Protein AF-A0A4U9WRI9-F1 (afdb_monomer)

Mean predicted aligned error: 8.09 Å

Structure (mmCIF, N/CA/C/O backbone):
data_AF-A0A4U9WRI9-F1
#
_entry.id   AF-A0A4U9WRI9-F1
#
loop_
_atom_site.group_PDB
_atom_site.id
_atom_site.type_symbol
_atom_site.label_atom_id
_atom_site.label_alt_id
_atom_site.label_comp_id
_atom_site.label_asym_id
_atom_site.label_entity_id
_atom_site.label_seq_id
_atom_site.pdbx_PDB_ins_code
_atom_site.Cartn_x
_atom_site.Cartn_y
_atom_site.Cartn_z
_atom_site.occupancy
_atom_site.B_iso_or_equiv
_atom_site.auth_seq_id
_atom_site.auth_comp_id
_atom_site.auth_asym_id
_atom_site.auth_atom_id
_atom_site.pdbx_PDB_model_num
ATOM 1 N N . MET A 1 1 ? -22.916 11.908 19.635 1.00 82.25 1 MET A N 1
ATOM 2 C CA . MET A 1 1 ? -22.691 12.398 21.009 1.00 82.25 1 MET A CA 1
ATOM 3 C C . MET A 1 1 ? -22.611 13.913 21.029 1.00 82.25 1 MET A C 1
ATOM 5 O O . MET A 1 1 ? -23.548 14.507 21.530 1.00 82.25 1 MET A O 1
ATOM 9 N N . ILE A 1 2 ? -21.632 14.529 20.362 1.00 87.06 2 ILE A N 1
ATOM 10 C CA . ILE A 1 2 ? -21.462 15.998 20.275 1.00 87.06 2 ILE A CA 1
ATOM 11 C C . ILE A 1 2 ? -22.762 16.729 19.905 1.00 87.06 2 ILE A C 1
ATOM 13 O O . ILE A 1 2 ? -23.245 17.566 20.652 1.00 87.06 2 ILE A O 1
ATOM 17 N N . LYS A 1 3 ? -23.420 16.328 18.806 1.00 90.38 3 LYS A N 1
ATOM 18 C CA . LYS A 1 3 ? -24.690 16.941 18.367 1.00 90.38 3 LYS A CA 1
ATOM 19 C C . LYS A 1 3 ? -25.820 16.878 19.415 1.00 90.38 3 LYS A C 1
ATOM 21 O O . LYS A 1 3 ? -26.758 17.655 19.326 1.00 90.38 3 LYS A O 1
ATOM 26 N N . ARG A 1 4 ? -25.773 15.933 20.363 1.00 86.81 4 ARG A N 1
ATOM 27 C CA . ARG A 1 4 ? -26.811 15.740 21.395 1.00 86.81 4 ARG A CA 1
ATOM 28 C C . ARG A 1 4 ? -26.418 16.279 22.776 1.00 86.81 4 ARG A C 1
ATOM 30 O O . ARG A 1 4 ? -27.310 16.657 23.516 1.00 86.81 4 ARG A O 1
ATOM 37 N N . TYR A 1 5 ? -25.128 16.295 23.113 1.00 85.94 5 TYR A N 1
ATOM 38 C CA . TYR A 1 5 ? -24.627 16.592 24.464 1.00 85.94 5 TYR A CA 1
ATOM 39 C C . TYR A 1 5 ? -23.580 17.723 24.498 1.00 85.94 5 TYR A C 1
ATOM 41 O O . TYR A 1 5 ? -23.022 18.008 25.551 1.00 85.94 5 TYR A O 1
ATOM 49 N N . GLY A 1 6 ? -23.309 18.372 23.361 1.00 87.94 6 GLY A N 1
ATOM 50 C CA . GLY A 1 6 ? -22.302 19.428 23.246 1.00 87.94 6 GLY A CA 1
ATOM 51 C C . GLY A 1 6 ? -20.869 18.920 23.427 1.00 87.94 6 GLY A C 1
ATOM 52 O O . GLY A 1 6 ? -20.608 17.716 23.374 1.00 87.94 6 GLY A O 1
ATOM 53 N N . GLU A 1 7 ? -19.941 19.852 23.641 1.00 90.06 7 GLU A N 1
ATOM 54 C CA . GLU A 1 7 ? -18.515 19.562 23.875 1.00 90.06 7 GLU A CA 1
ATOM 55 C C . GLU A 1 7 ? -18.281 18.749 25.158 1.00 90.06 7 GLU A C 1
ATOM 57 O O . GLU A 1 7 ? -17.371 17.924 25.219 1.00 90.06 7 GLU A O 1
ATOM 62 N N . ASN A 1 8 ? -19.172 18.883 26.148 1.00 87.38 8 ASN A N 1
ATOM 63 C CA . ASN A 1 8 ? -19.110 18.132 27.407 1.00 87.38 8 ASN A CA 1
ATOM 64 C C . ASN A 1 8 ? -19.192 16.608 27.198 1.00 87.38 8 ASN A C 1
ATOM 66 O O . ASN A 1 8 ? -18.760 15.825 28.043 1.00 87.38 8 ASN A O 1
ATOM 70 N N . ALA A 1 9 ? -19.665 16.159 26.028 1.00 87.25 9 ALA A N 1
ATOM 71 C CA . ALA A 1 9 ? -19.599 14.760 25.618 1.00 87.25 9 ALA A CA 1
ATOM 72 C C . ALA A 1 9 ? -18.185 14.152 25.717 1.00 87.25 9 ALA A C 1
ATOM 74 O O . ALA A 1 9 ? -18.070 12.931 25.836 1.00 87.25 9 ALA A O 1
ATOM 75 N N . TYR A 1 10 ? -17.136 14.976 25.647 1.00 85.44 10 TYR A N 1
ATOM 76 C CA . TYR A 1 10 ? -15.743 14.553 25.775 1.00 85.44 10 TYR A CA 1
ATOM 77 C C . TYR A 1 10 ? -15.225 14.536 27.219 1.00 85.44 10 TYR A C 1
ATOM 79 O O . TYR A 1 10 ? -14.288 13.793 27.505 1.00 85.44 10 TYR A O 1
ATOM 87 N N . THR A 1 11 ? -15.810 15.325 28.124 1.00 91.12 11 THR A N 1
ATOM 88 C CA . THR A 1 11 ? -15.305 15.522 29.496 1.00 91.12 11 THR A CA 1
ATOM 89 C C . THR A 1 11 ? -16.051 14.702 30.538 1.00 91.12 11 THR A C 1
ATOM 91 O O . THR A 1 11 ? -15.470 14.316 31.547 1.00 91.12 11 THR A O 1
ATOM 94 N N . ASP A 1 12 ? -17.316 14.376 30.281 1.00 91.25 12 ASP A N 1
ATOM 95 C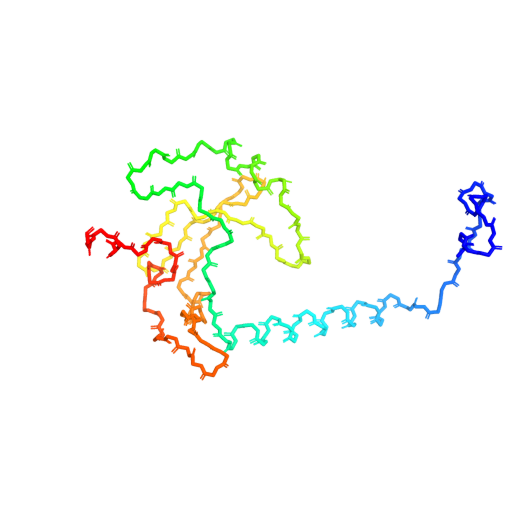 CA . ASP A 1 12 ? -18.216 13.805 31.292 1.00 91.25 12 ASP A CA 1
ATOM 96 C C . ASP A 1 12 ? -18.077 12.276 31.449 1.00 91.25 12 ASP A C 1
ATOM 98 O O . ASP A 1 12 ? -18.814 11.644 32.205 1.00 91.25 12 ASP A O 1
ATOM 102 N N . GLY A 1 13 ? -17.139 11.647 30.731 1.00 89.81 13 GLY A N 1
ATOM 103 C CA . GLY A 1 13 ? -16.799 10.231 30.916 1.00 89.81 13 GLY A CA 1
ATOM 104 C C . GLY A 1 13 ? -17.875 9.235 30.462 1.00 89.81 13 GLY A C 1
ATOM 105 O O . GLY A 1 13 ? -17.912 8.101 30.949 1.00 89.81 13 GLY A O 1
ATOM 106 N N . TYR A 1 14 ? -18.751 9.623 29.529 1.00 90.94 14 TYR A N 1
ATOM 107 C CA . TYR A 1 14 ? -19.786 8.734 28.997 1.00 90.94 14 TYR A CA 1
ATOM 108 C C . TYR A 1 14 ? -19.200 7.446 28.396 1.00 90.94 14 TYR A C 1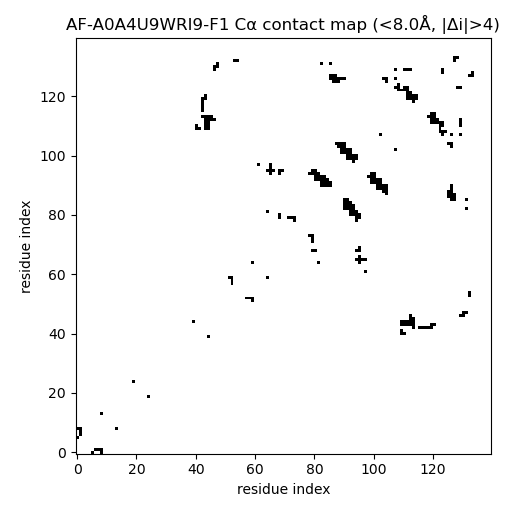
ATOM 110 O O . TYR A 1 14 ? -18.274 7.471 27.585 1.00 90.94 14 TYR A O 1
ATOM 118 N N . LYS A 1 15 ? -19.813 6.301 28.721 1.00 91.94 15 LYS A N 1
ATOM 119 C CA . LYS A 1 15 ? -19.520 5.006 28.090 1.00 91.94 15 LYS A CA 1
ATOM 120 C C . LYS A 1 15 ? -20.543 4.723 26.997 1.00 91.94 15 LYS A C 1
ATOM 122 O O . LYS A 1 15 ? -21.730 4.574 27.276 1.00 91.94 15 LYS A O 1
ATOM 127 N N . VAL A 1 16 ? -20.083 4.635 25.751 1.00 90.94 16 VAL A N 1
ATOM 128 C CA . VAL A 1 16 ? -20.944 4.361 24.593 1.00 90.94 16 VAL A CA 1
ATOM 129 C C . VAL A 1 16 ? -20.816 2.898 24.199 1.00 90.94 16 VAL A C 1
ATOM 131 O O . VAL A 1 16 ? -19.781 2.468 23.696 1.00 90.94 16 VAL A O 1
ATOM 134 N N . TYR A 1 17 ? -21.892 2.143 24.387 1.00 92.81 17 TYR A N 1
ATOM 135 C CA . TYR A 1 17 ? -22.001 0.770 23.909 1.00 92.81 17 TYR A CA 1
ATOM 136 C C . TYR A 1 17 ? -22.760 0.776 22.587 1.00 92.81 17 TYR A C 1
ATOM 138 O O . TYR A 1 17 ? -23.914 1.192 22.520 1.00 92.81 17 TYR A O 1
ATOM 146 N N . THR A 1 18 ? -22.086 0.367 21.516 1.00 94.56 18 THR A N 1
ATOM 147 C CA . THR A 1 18 ? -22.685 0.328 20.178 1.00 94.56 18 THR A CA 1
ATOM 148 C C . THR A 1 18 ? -23.290 -1.042 19.896 1.00 94.56 18 THR A C 1
ATOM 150 O O . THR A 1 18 ? -22.945 -2.033 20.534 1.00 94.56 18 THR A O 1
ATOM 153 N N . THR A 1 19 ? -24.162 -1.114 18.896 1.00 96.50 19 THR A N 1
ATOM 154 C CA . THR A 1 19 ? -24.701 -2.381 18.380 1.00 96.50 19 THR A CA 1
ATOM 155 C C . THR A 1 19 ? -23.719 -3.115 17.457 1.00 96.50 19 THR A C 1
ATOM 157 O O . THR A 1 19 ? -24.001 -4.225 17.008 1.00 96.50 19 THR A O 1
ATOM 160 N N . ILE A 1 20 ? -22.562 -2.513 17.156 1.00 95.44 20 ILE A N 1
ATOM 161 C CA . ILE A 1 20 ? -21.555 -3.080 16.261 1.00 95.44 20 ILE A CA 1
ATOM 162 C C . ILE A 1 20 ? -20.783 -4.170 17.003 1.00 95.44 20 ILE A C 1
ATOM 164 O O . ILE A 1 20 ? -20.154 -3.926 18.032 1.00 95.44 20 ILE A O 1
ATOM 168 N N . THR A 1 21 ? -20.768 -5.376 16.438 1.00 96.62 21 THR A N 1
ATOM 169 C CA . THR A 1 21 ? -19.924 -6.463 16.942 1.00 96.62 21 THR A CA 1
ATOM 170 C C . THR A 1 21 ? -18.577 -6.472 16.227 1.00 96.62 21 THR A C 1
ATOM 172 O O . THR A 1 21 ? -18.497 -6.258 15.015 1.00 96.62 21 THR A O 1
ATOM 175 N N . LYS A 1 22 ? -17.506 -6.788 16.965 1.00 95.62 22 LYS A N 1
ATOM 176 C CA . LYS A 1 22 ? -16.141 -6.883 16.419 1.00 95.62 22 LYS A CA 1
ATOM 177 C C . LYS A 1 22 ? -16.070 -7.802 15.194 1.00 95.62 22 LYS A C 1
ATOM 179 O O . LYS A 1 22 ? -15.506 -7.419 14.175 1.00 95.62 22 LYS A O 1
ATOM 184 N N . ARG A 1 23 ? -16.684 -8.986 15.285 1.00 97.44 23 ARG A N 1
ATOM 185 C CA . ARG A 1 23 ? -16.673 -10.003 14.224 1.00 97.44 23 ARG A CA 1
ATOM 186 C C . ARG A 1 23 ? -17.291 -9.488 12.923 1.00 97.44 23 ARG A C 1
ATOM 188 O O . ARG A 1 23 ? -16.683 -9.632 11.868 1.00 97.44 23 ARG A O 1
ATOM 195 N N . LEU A 1 24 ? -18.481 -8.885 12.994 1.00 97.12 24 LEU A N 1
ATOM 196 C CA . LEU A 1 24 ? -19.153 -8.360 11.801 1.00 97.12 24 LEU A CA 1
ATOM 197 C C . LEU A 1 24 ? -18.401 -7.161 11.220 1.00 97.12 24 LEU A C 1
ATOM 199 O O . LEU A 1 24 ? -18.270 -7.064 10.005 1.00 97.12 24 LEU A O 1
ATOM 203 N N . GLN A 1 25 ? -17.852 -6.294 12.072 1.00 96.50 25 GLN A N 1
ATOM 204 C CA . GLN A 1 25 ? -17.095 -5.131 11.618 1.00 96.50 25 GLN A CA 1
ATOM 205 C C . GLN A 1 25 ? -15.818 -5.521 10.866 1.00 96.50 25 GLN A C 1
ATOM 207 O O . GLN A 1 25 ? -15.524 -4.950 9.820 1.00 96.50 25 GLN A O 1
ATOM 212 N N . GLN A 1 26 ? -15.071 -6.503 11.374 1.00 95.44 26 GLN A N 1
ATOM 213 C CA . GLN A 1 26 ? -13.868 -7.002 10.706 1.00 95.44 26 GLN A CA 1
ATOM 214 C C . GLN A 1 26 ? -14.208 -7.651 9.359 1.00 95.44 26 GLN A C 1
ATOM 216 O O . GLN A 1 26 ? -13.600 -7.296 8.351 1.00 95.44 26 GLN A O 1
ATOM 221 N N . GLY A 1 27 ? -15.232 -8.512 9.319 1.00 96.31 27 GLY A N 1
ATOM 222 C CA . GLY A 1 27 ? -15.678 -9.143 8.073 1.00 96.31 27 GLY A CA 1
ATOM 223 C C . GLY A 1 27 ? -16.172 -8.134 7.031 1.00 96.31 27 GLY A C 1
ATOM 224 O O . GLY A 1 27 ? -15.851 -8.256 5.852 1.00 96.31 27 GLY A O 1
ATOM 225 N N . ALA A 1 28 ? -16.890 -7.089 7.455 1.00 95.75 28 ALA A N 1
ATOM 226 C CA . ALA A 1 28 ? -17.331 -6.023 6.558 1.00 95.75 28 ALA A CA 1
ATOM 227 C C . ALA A 1 28 ? -16.148 -5.234 5.967 1.00 95.75 28 ALA A C 1
ATOM 229 O O . ALA A 1 28 ? -16.123 -4.967 4.765 1.00 95.75 28 ALA A O 1
ATOM 230 N N . GLN A 1 29 ? -15.146 -4.892 6.786 1.00 94.44 29 GLN A N 1
ATOM 231 C CA . GLN A 1 29 ? -13.938 -4.199 6.321 1.00 94.44 29 GLN A CA 1
ATOM 232 C C . GLN A 1 29 ? -13.151 -5.036 5.312 1.00 94.44 29 GLN A C 1
ATOM 234 O O . GLN A 1 29 ? -12.697 -4.507 4.298 1.00 94.44 29 GLN A O 1
ATOM 239 N N . GLU A 1 30 ? -12.996 -6.330 5.579 1.00 94.50 30 GLU A N 1
ATOM 240 C CA . GLU A 1 30 ? -12.307 -7.258 4.688 1.00 94.50 30 GLU A CA 1
ATOM 241 C C . GLU A 1 30 ? -13.044 -7.415 3.353 1.00 94.50 30 GLU A C 1
ATOM 243 O O . GLU A 1 30 ? -12.435 -7.256 2.296 1.00 94.50 30 GLU A O 1
ATOM 248 N N . ALA A 1 31 ? -14.363 -7.630 3.384 1.00 95.88 31 ALA A N 1
ATOM 249 C CA . ALA A 1 31 ? -15.172 -7.798 2.179 1.00 95.88 31 ALA A CA 1
ATOM 250 C C . ALA A 1 31 ? -15.093 -6.577 1.249 1.00 95.88 31 ALA A C 1
ATOM 252 O O . ALA A 1 31 ? -14.872 -6.723 0.046 1.00 95.88 31 ALA A O 1
ATOM 253 N N . VAL A 1 32 ? -15.224 -5.364 1.799 1.00 95.06 32 VAL A N 1
ATOM 254 C CA . VAL A 1 32 ? -15.126 -4.124 1.013 1.00 95.06 32 VAL A CA 1
ATOM 255 C C . VAL A 1 32 ? -13.734 -3.975 0.402 1.00 95.06 32 VAL A C 1
ATOM 257 O O . VAL A 1 32 ? -13.616 -3.726 -0.797 1.00 95.06 32 VAL A O 1
ATOM 260 N N . ARG A 1 33 ? -12.675 -4.168 1.198 1.00 92.38 33 ARG A N 1
ATOM 261 C CA . ARG A 1 33 ? -11.289 -4.038 0.722 1.00 92.38 33 ARG A CA 1
ATOM 262 C C . ARG A 1 33 ? -10.976 -5.038 -0.382 1.00 92.38 33 ARG A C 1
ATOM 264 O O . ARG A 1 33 ? -10.502 -4.631 -1.436 1.00 92.38 33 ARG A O 1
ATOM 271 N N . ASN A 1 34 ? -11.285 -6.313 -0.167 1.00 93.75 34 ASN A N 1
ATOM 272 C CA . ASN A 1 34 ? -11.009 -7.367 -1.139 1.00 93.75 34 ASN A CA 1
ATOM 273 C C . ASN A 1 34 ? -11.747 -7.110 -2.454 1.00 93.75 34 ASN A C 1
ATOM 275 O O . ASN A 1 34 ? -11.162 -7.253 -3.523 1.00 93.75 34 ASN A O 1
ATOM 279 N N . ASN A 1 35 ? -13.004 -6.664 -2.399 1.00 95.19 35 ASN A N 1
ATOM 280 C CA . ASN A 1 35 ? -13.768 -6.357 -3.606 1.00 95.19 35 ASN A CA 1
ATOM 281 C C . ASN A 1 35 ? -13.189 -5.172 -4.387 1.00 95.19 35 ASN A C 1
ATOM 283 O O . ASN A 1 35 ? -13.082 -5.260 -5.610 1.00 95.19 35 ASN A O 1
ATOM 287 N N . ILE A 1 36 ? -12.776 -4.102 -3.699 1.00 93.50 36 ILE A N 1
ATOM 288 C CA . ILE A 1 36 ? -12.148 -2.939 -4.341 1.00 93.50 36 ILE A CA 1
ATOM 289 C C . ILE A 1 36 ? -10.793 -3.321 -4.942 1.00 93.50 36 ILE A C 1
ATOM 291 O O . ILE A 1 36 ? -10.548 -3.015 -6.103 1.00 93.50 36 ILE A O 1
ATOM 295 N N . LEU A 1 37 ? -9.941 -4.038 -4.202 1.00 92.12 37 LEU A N 1
ATOM 296 C CA . LEU A 1 37 ? -8.634 -4.486 -4.698 1.00 92.12 37 LEU A CA 1
ATOM 29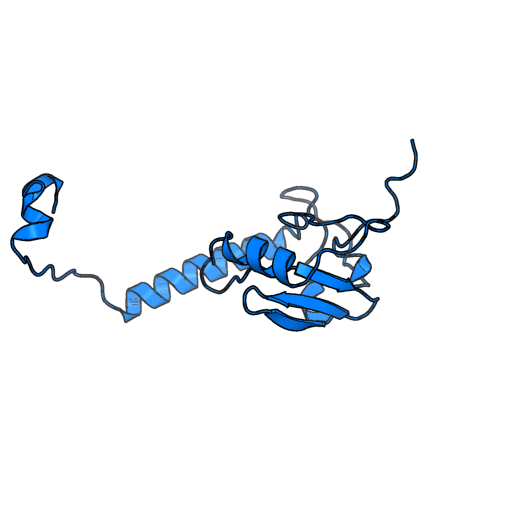7 C C . LEU A 1 37 ? -8.780 -5.407 -5.911 1.00 92.12 37 LEU A C 1
ATOM 299 O O . LEU A 1 37 ? -8.131 -5.200 -6.931 1.00 92.12 37 LEU A O 1
ATOM 303 N N . ASN A 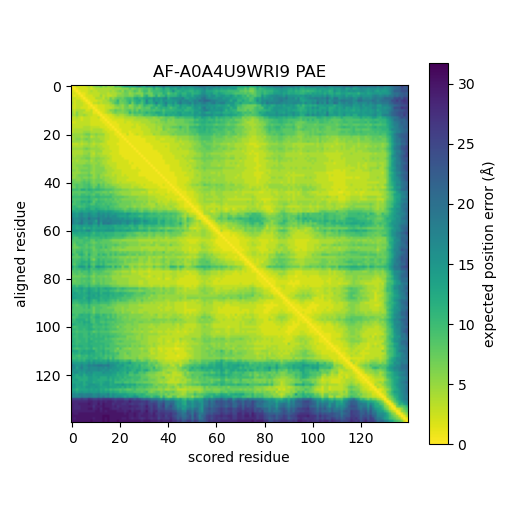1 38 ? -9.688 -6.381 -5.842 1.00 92.12 38 ASN A N 1
ATOM 304 C CA . ASN A 1 38 ? -9.950 -7.287 -6.955 1.00 92.12 38 ASN A CA 1
ATOM 305 C C . ASN A 1 38 ? -10.493 -6.545 -8.178 1.00 92.12 38 ASN A C 1
ATOM 307 O O . ASN A 1 38 ? -10.154 -6.895 -9.307 1.00 92.12 38 ASN A O 1
ATOM 311 N N . TYR A 1 39 ? -11.360 -5.549 -7.974 1.00 92.06 39 TYR A N 1
ATOM 312 C CA . TYR A 1 39 ? -11.821 -4.686 -9.056 1.00 92.06 39 TYR A CA 1
ATOM 313 C C . TYR A 1 39 ? -10.645 -3.931 -9.672 1.00 92.06 39 TYR A C 1
ATOM 315 O O . TYR A 1 39 ? -10.459 -3.994 -10.883 1.00 92.06 39 TYR A O 1
ATOM 323 N N . ASP A 1 40 ? -9.814 -3.297 -8.851 1.00 90.69 40 ASP A N 1
ATOM 324 C CA . ASP A 1 40 ? -8.678 -2.503 -9.305 1.00 90.69 40 ASP A CA 1
ATOM 325 C C . ASP A 1 40 ? -7.677 -3.327 -10.123 1.00 90.69 40 ASP A C 1
ATOM 327 O O . ASP A 1 40 ? -7.331 -2.978 -11.254 1.00 90.69 40 ASP A O 1
ATOM 331 N N . MET A 1 41 ? -7.316 -4.507 -9.616 1.00 89.94 41 MET A N 1
ATOM 332 C CA . MET A 1 41 ? -6.392 -5.422 -10.286 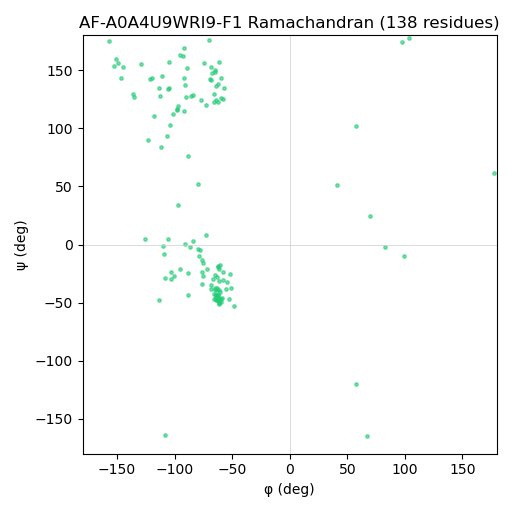1.00 89.94 41 MET A CA 1
ATOM 333 C C . MET A 1 41 ? -6.901 -5.896 -11.654 1.00 89.94 41 MET A C 1
ATOM 335 O O . MET A 1 41 ? -6.103 -6.123 -12.564 1.00 89.94 41 MET A O 1
ATOM 339 N N . ARG A 1 42 ? -8.225 -6.014 -11.839 1.00 89.12 42 ARG A N 1
ATOM 340 C CA . ARG A 1 42 ? -8.838 -6.361 -13.135 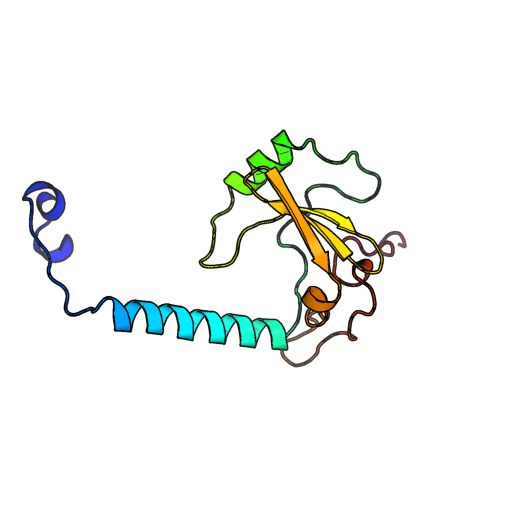1.00 89.12 42 ARG A CA 1
ATOM 341 C C . ARG A 1 42 ? -8.853 -5.217 -14.141 1.00 89.12 42 ARG A C 1
ATOM 343 O O . ARG A 1 42 ? -9.042 -5.489 -15.321 1.00 89.12 42 ARG A O 1
ATOM 350 N N . HIS A 1 43 ? -8.645 -3.979 -13.706 1.00 90.31 43 HIS A N 1
ATOM 351 C CA . HIS A 1 43 ? -8.531 -2.820 -14.596 1.00 90.31 43 HIS A CA 1
ATOM 352 C C . HIS A 1 43 ? -7.067 -2.504 -14.910 1.00 90.31 43 HIS A C 1
ATOM 354 O O . HIS A 1 43 ? -6.755 -2.009 -15.988 1.00 90.31 43 HIS A O 1
ATOM 360 N N . GLY A 1 44 ? -6.146 -2.959 -14.065 1.00 88.75 44 GLY A N 1
ATOM 361 C CA . GLY A 1 44 ? -4.712 -2.894 -14.309 1.00 88.75 44 GLY A CA 1
ATOM 362 C C . GLY A 1 44 ? -4.036 -1.788 -13.508 1.00 88.75 44 GLY A C 1
ATOM 363 O O . GLY A 1 44 ? -4.656 -1.032 -12.767 1.00 88.75 44 GLY A O 1
ATOM 364 N N . TYR A 1 45 ? -2.722 -1.717 -13.650 1.00 90.62 45 TYR A N 1
ATOM 365 C CA . TYR A 1 45 ? -1.848 -0.831 -12.907 1.00 90.62 45 TYR A CA 1
ATOM 366 C C . TYR A 1 45 ? -1.782 0.564 -13.532 1.00 90.62 45 TYR A C 1
ATOM 368 O O . TYR A 1 45 ? -1.505 0.713 -14.725 1.00 90.62 45 TYR A O 1
ATOM 376 N N . ARG A 1 46 ? -1.999 1.591 -12.704 1.00 90.19 46 ARG A N 1
ATOM 377 C CA . ARG A 1 46 ? -2.004 3.008 -13.114 1.00 90.19 46 ARG A CA 1
ATOM 378 C C . ARG A 1 46 ? -0.643 3.698 -13.001 1.00 90.19 46 ARG A C 1
ATOM 380 O O . ARG A 1 46 ? -0.538 4.871 -13.336 1.00 90.19 46 ARG A O 1
ATOM 387 N N . GLY A 1 47 ? 0.391 2.978 -12.574 1.00 88.31 47 GLY A N 1
ATOM 388 C CA . GLY A 1 47 ? 1.713 3.547 -12.323 1.00 88.31 47 GLY A CA 1
ATOM 389 C C . GLY A 1 47 ? 1.956 3.868 -10.844 1.00 88.31 47 GLY A C 1
ATOM 390 O O . GLY A 1 47 ? 1.055 3.703 -10.015 1.00 88.31 47 GLY A O 1
ATOM 391 N N . PRO A 1 48 ? 3.191 4.277 -10.504 1.00 89.88 48 PRO A N 1
ATOM 392 C CA . PRO A 1 48 ? 3.559 4.606 -9.134 1.00 89.88 48 PRO A CA 1
ATOM 393 C C . PRO A 1 48 ? 2.835 5.871 -8.663 1.00 89.88 48 PRO A C 1
ATOM 395 O O . PRO A 1 48 ? 2.595 6.788 -9.446 1.00 89.88 48 PRO A O 1
ATOM 398 N N . SER A 1 49 ? 2.526 5.944 -7.367 1.00 87.25 49 SER A N 1
ATOM 399 C CA . SER A 1 49 ? 1.909 7.132 -6.760 1.00 87.25 49 SER A CA 1
ATOM 400 C C . SER A 1 49 ? 2.838 8.349 -6.755 1.00 87.25 49 SER A C 1
ATOM 402 O O . SER A 1 49 ? 2.362 9.479 -6.808 1.00 87.25 49 SER A O 1
ATOM 404 N N . ASN A 1 50 ? 4.152 8.123 -6.686 1.00 86.62 50 ASN A N 1
ATOM 405 C CA . ASN A 1 50 ? 5.174 9.156 -6.781 1.00 86.62 50 ASN A CA 1
ATOM 406 C C . ASN A 1 50 ? 6.486 8.571 -7.330 1.00 86.62 50 ASN A C 1
ATOM 408 O O . ASN A 1 50 ? 6.771 7.387 -7.139 1.00 86.62 50 ASN A O 1
ATOM 412 N N . VAL A 1 51 ? 7.300 9.409 -7.971 1.00 86.81 51 VAL A N 1
ATOM 413 C CA . VAL A 1 51 ? 8.646 9.067 -8.449 1.00 86.81 51 VAL A CA 1
ATOM 414 C C . VAL A 1 51 ? 9.638 9.964 -7.717 1.00 86.81 51 VAL A C 1
ATOM 416 O O . VAL A 1 51 ? 9.651 11.170 -7.939 1.00 86.81 51 VAL A O 1
ATOM 419 N N . LEU A 1 52 ? 10.439 9.383 -6.820 1.00 85.12 52 LEU A N 1
ATOM 420 C CA . LEU A 1 52 ? 11.361 10.149 -5.970 1.00 85.12 52 LEU A CA 1
ATOM 421 C C . LEU A 1 52 ? 12.620 10.621 -6.716 1.00 85.12 52 LEU A C 1
ATOM 423 O O . LEU A 1 52 ? 13.118 11.707 -6.442 1.00 85.12 52 LEU A O 1
ATOM 427 N N . TRP A 1 53 ? 13.116 9.827 -7.664 1.00 84.94 53 TRP A N 1
ATOM 428 C CA . TRP A 1 53 ? 14.229 10.180 -8.550 1.00 84.94 53 TRP A CA 1
ATOM 429 C C . TRP A 1 53 ? 14.058 9.487 -9.902 1.00 84.94 53 TRP A C 1
ATOM 431 O O . TRP A 1 53 ? 13.380 8.458 -10.009 1.00 84.94 53 TRP A O 1
ATOM 441 N N . LYS A 1 54 ? 14.667 10.049 -10.947 1.00 79.44 54 LYS A N 1
ATOM 442 C CA . LYS A 1 54 ? 14.658 9.466 -12.296 1.00 79.44 54 LYS A CA 1
ATOM 443 C C . LYS A 1 54 ? 15.904 8.625 -12.560 1.00 79.44 54 LYS A C 1
ATOM 445 O O . LYS A 1 54 ? 16.921 8.727 -11.879 1.00 79.44 54 LYS A O 1
ATOM 450 N N . VAL A 1 55 ? 15.835 7.783 -13.591 1.00 72.88 55 VAL A N 1
ATOM 451 C CA . VAL A 1 55 ? 17.004 7.032 -14.070 1.00 72.88 55 VAL A CA 1
ATOM 452 C C . VAL A 1 55 ? 18.060 8.027 -14.555 1.00 72.88 55 VAL A C 1
ATOM 454 O O . VAL A 1 55 ? 17.780 8.837 -15.433 1.00 72.88 55 VAL A O 1
ATOM 457 N N . GLY A 1 56 ? 19.259 7.961 -13.974 1.00 73.94 56 GLY A N 1
ATOM 458 C CA . GLY A 1 56 ? 20.361 8.889 -14.255 1.00 73.94 56 GLY A CA 1
ATOM 459 C C . GLY A 1 56 ? 20.530 10.009 -13.222 1.00 73.94 56 GLY A C 1
ATOM 460 O O . GLY A 1 56 ? 21.556 10.682 -13.238 1.00 73.94 56 GLY A O 1
ATOM 461 N N . GLU A 1 57 ? 19.583 10.178 -12.297 1.00 81.06 57 GLU A N 1
ATOM 462 C CA . GLU A 1 57 ? 19.746 11.043 -11.125 1.00 81.06 57 GLU A CA 1
ATOM 463 C C . GLU A 1 57 ? 20.358 10.253 -9.955 1.00 81.06 57 GLU A C 1
ATOM 465 O O . GLU A 1 57 ? 20.172 9.032 -9.869 1.00 81.06 57 GLU A O 1
ATOM 470 N N . PRO A 1 58 ? 21.089 10.918 -9.040 1.00 81.50 58 PRO A N 1
ATOM 471 C CA . PRO A 1 58 ? 21.555 10.266 -7.826 1.00 81.50 58 PRO A CA 1
ATOM 472 C C . PRO A 1 58 ? 20.355 9.757 -7.020 1.00 81.50 58 PRO A C 1
ATOM 474 O O . P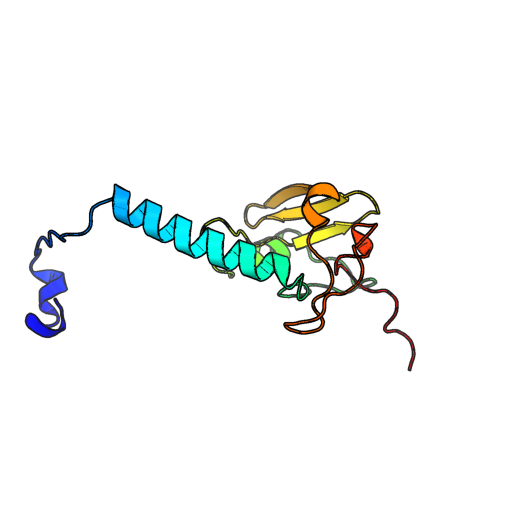RO A 1 58 ? 19.427 10.508 -6.711 1.00 81.50 58 PRO A O 1
ATOM 477 N N . ALA A 1 59 ? 20.380 8.464 -6.693 1.00 82.81 59 ALA A N 1
ATOM 478 C CA . ALA A 1 59 ? 19.367 7.859 -5.843 1.00 82.81 59 ALA A CA 1
ATOM 479 C C . ALA A 1 59 ? 19.358 8.547 -4.474 1.00 82.81 59 ALA A C 1
ATOM 481 O O . ALA A 1 59 ? 20.407 8.922 -3.949 1.00 82.81 59 ALA A O 1
ATOM 482 N N . TRP A 1 60 ? 18.166 8.701 -3.903 1.00 85.06 60 TRP A N 1
ATOM 483 C CA . TRP A 1 60 ? 18.016 9.308 -2.587 1.00 85.06 60 TRP A CA 1
ATOM 484 C C . TRP A 1 60 ? 18.676 8.453 -1.513 1.00 85.06 60 TRP A C 1
ATOM 486 O O . TRP A 1 60 ? 18.656 7.218 -1.569 1.00 85.06 60 TRP A O 1
ATOM 496 N N . ASP A 1 61 ? 19.187 9.119 -0.483 1.00 87.75 61 ASP A N 1
ATOM 497 C CA . ASP A 1 61 ? 19.695 8.423 0.686 1.00 87.75 61 ASP A CA 1
ATOM 498 C C . ASP A 1 61 ? 18.559 7.697 1.407 1.00 87.75 61 ASP A C 1
ATOM 500 O O . ASP A 1 61 ? 17.413 8.156 1.466 1.00 87.75 61 ASP A O 1
ATOM 504 N N . GLN A 1 62 ? 18.896 6.584 2.057 1.00 86.81 62 GLN A N 1
ATOM 505 C CA . GLN A 1 62 ? 17.938 5.783 2.822 1.00 86.81 62 GLN A CA 1
ATOM 506 C C . GLN A 1 62 ? 17.131 6.623 3.824 1.00 86.81 62 GLN A C 1
ATOM 508 O O . GLN A 1 62 ? 15.936 6.393 4.006 1.00 86.81 62 GLN A O 1
ATOM 513 N N . LYS A 1 63 ? 17.765 7.618 4.455 1.00 89.06 63 LYS A N 1
ATOM 514 C CA . LYS A 1 63 ? 17.098 8.522 5.398 1.00 89.06 63 LYS A CA 1
ATOM 515 C C . LYS A 1 63 ? 15.988 9.329 4.716 1.00 89.06 63 LYS A C 1
ATOM 517 O O . LYS A 1 63 ? 14.874 9.365 5.224 1.00 89.06 63 LYS A O 1
ATOM 522 N N . GLN A 1 64 ? 16.269 9.907 3.549 1.00 88.56 64 GLN A N 1
ATOM 523 C CA . GLN A 1 64 ? 15.300 10.704 2.792 1.00 88.56 64 GLN A CA 1
ATOM 524 C C . GLN A 1 64 ? 14.122 9.847 2.310 1.00 88.56 64 GLN A C 1
ATOM 526 O O . GLN A 1 64 ? 12.974 10.284 2.367 1.00 88.56 64 GLN A O 1
ATOM 531 N N . ILE A 1 65 ? 14.396 8.609 1.885 1.00 88.50 65 ILE A N 1
ATOM 532 C CA . ILE A 1 65 ? 13.369 7.640 1.478 1.00 88.50 65 ILE A CA 1
ATOM 533 C C . ILE A 1 65 ? 12.436 7.322 2.649 1.00 88.50 65 ILE A C 1
ATOM 535 O O . ILE A 1 65 ? 11.216 7.418 2.520 1.00 88.50 65 ILE A O 1
ATOM 539 N N . VAL A 1 66 ? 13.002 6.974 3.805 1.00 90.56 66 VAL A N 1
ATOM 540 C CA . VAL A 1 66 ? 12.232 6.640 5.010 1.00 90.56 66 VAL A CA 1
ATOM 541 C C . VAL A 1 66 ? 11.409 7.835 5.491 1.00 90.56 66 VAL A C 1
ATOM 543 O O . VAL A 1 66 ? 10.235 7.669 5.822 1.00 90.56 66 VAL A O 1
ATOM 546 N N . ASP A 1 67 ? 11.986 9.037 5.497 1.00 90.69 67 ASP A N 1
ATOM 547 C CA . ASP A 1 67 ? 11.283 10.255 5.906 1.00 90.69 67 ASP A CA 1
ATOM 548 C C . ASP A 1 67 ? 10.124 10.582 4.946 1.00 90.69 67 ASP A C 1
ATOM 550 O O . ASP A 1 67 ? 9.040 10.959 5.392 1.00 90.69 67 ASP A O 1
ATOM 554 N N . SER A 1 68 ? 10.297 10.349 3.639 1.00 88.69 68 SER A N 1
ATOM 555 C CA . SER A 1 68 ? 9.215 10.469 2.652 1.00 88.69 68 SER A CA 1
ATOM 556 C C . SER A 1 68 ? 8.098 9.449 2.895 1.00 88.69 68 SER A C 1
ATOM 558 O O . SER A 1 68 ? 6.922 9.815 2.914 1.00 88.69 68 SER A O 1
ATOM 560 N N . LEU A 1 69 ? 8.450 8.184 3.148 1.00 88.94 69 LEU A N 1
ATOM 561 C CA . LEU A 1 69 ? 7.476 7.111 3.361 1.00 88.94 69 LEU A CA 1
ATOM 562 C C . LEU A 1 69 ? 6.688 7.262 4.665 1.00 88.94 69 LEU A C 1
ATOM 564 O O . LEU A 1 69 ? 5.503 6.941 4.693 1.00 88.94 69 LEU A O 1
ATOM 568 N N . LYS A 1 70 ? 7.306 7.783 5.729 1.00 89.25 70 LYS A N 1
ATOM 569 C CA . LYS A 1 70 ? 6.638 8.032 7.018 1.00 89.25 70 LYS A CA 1
ATOM 570 C C . LYS A 1 70 ? 5.541 9.089 6.947 1.00 89.25 70 LYS A C 1
ATOM 572 O O . LYS A 1 70 ? 4.618 9.053 7.756 1.00 89.25 70 LYS A O 1
ATOM 577 N N . ASN A 1 71 ? 5.633 10.013 5.992 1.00 88.12 71 ASN A N 1
ATOM 578 C CA . ASN A 1 71 ? 4.608 11.031 5.773 1.00 88.12 71 ASN A CA 1
ATOM 579 C C . ASN A 1 71 ? 3.390 10.492 5.009 1.00 88.12 71 ASN A C 1
ATOM 581 O O . ASN A 1 71 ? 2.378 11.186 4.908 1.00 88.12 71 ASN A O 1
ATOM 585 N N . LEU A 1 72 ? 3.469 9.274 4.461 1.00 88.38 72 LEU A N 1
ATOM 586 C CA . LEU A 1 72 ? 2.367 8.662 3.735 1.00 88.38 72 LEU A CA 1
ATOM 587 C C . LEU A 1 72 ? 1.478 7.838 4.678 1.00 88.38 72 LEU A C 1
ATOM 589 O O . LEU A 1 72 ? 1.979 7.090 5.520 1.00 88.38 72 LEU A O 1
ATOM 593 N N . PRO A 1 73 ? 0.146 7.936 4.540 1.00 86.62 73 PRO A N 1
ATOM 594 C CA . PRO A 1 73 ? -0.770 7.112 5.312 1.00 86.62 73 PRO A CA 1
ATOM 595 C C . PRO A 1 73 ? -0.704 5.642 4.875 1.00 86.62 73 PRO A C 1
ATOM 597 O O . PRO A 1 73 ? -0.650 5.330 3.685 1.00 86.62 73 PRO A O 1
ATOM 600 N N . ASN A 1 74 ? -0.807 4.733 5.846 1.00 86.44 74 ASN A N 1
ATOM 601 C CA . ASN A 1 74 ? -1.010 3.309 5.585 1.00 86.44 74 ASN A CA 1
ATOM 602 C C . ASN A 1 74 ? -2.505 3.018 5.416 1.00 86.44 74 ASN A C 1
ATOM 604 O O . ASN A 1 74 ? -3.314 3.335 6.294 1.00 86.44 74 ASN A O 1
ATOM 608 N N . TYR A 1 75 ? -2.876 2.364 4.317 1.00 84.12 75 TYR A N 1
ATOM 609 C CA . TYR A 1 75 ? -4.268 2.028 4.022 1.00 84.12 75 TYR A CA 1
ATOM 610 C C . TYR A 1 75 ? -4.521 0.535 4.218 1.00 84.12 75 TYR A C 1
ATOM 612 O O . TYR A 1 75 ? -4.360 -0.273 3.305 1.00 84.12 75 TYR A O 1
ATOM 620 N N . GLY A 1 76 ? -4.972 0.155 5.415 1.00 82.88 76 GLY A N 1
ATOM 621 C CA . GLY A 1 76 ? -5.272 -1.245 5.723 1.00 82.88 76 GLY A CA 1
ATOM 622 C C . GLY A 1 76 ? -4.039 -2.139 5.506 1.00 82.88 76 GLY A C 1
ATOM 623 O O . GLY A 1 76 ? -3.040 -1.908 6.177 1.00 82.88 76 GLY A O 1
ATOM 624 N N . PRO A 1 77 ? -4.091 -3.150 4.614 1.00 85.06 77 PRO A N 1
ATOM 625 C CA . PRO A 1 77 ? -2.945 -4.018 4.325 1.00 85.06 77 PRO A CA 1
ATOM 626 C C . PRO A 1 77 ? -1.915 -3.400 3.360 1.00 85.06 77 PRO A C 1
ATOM 628 O O . PRO A 1 77 ? -0.914 -4.042 3.059 1.00 85.06 77 PRO A O 1
ATOM 631 N N . LEU A 1 78 ? -2.167 -2.201 2.824 1.00 89.38 78 LEU A N 1
ATOM 632 C CA . LEU A 1 78 ? -1.281 -1.550 1.864 1.00 89.38 78 LEU A CA 1
ATOM 633 C C . LEU A 1 78 ? -0.279 -0.656 2.593 1.00 89.38 78 LEU A C 1
ATOM 635 O O . LEU A 1 78 ? -0.657 0.357 3.191 1.00 89.38 78 LEU A O 1
ATOM 639 N N . SER A 1 79 ? 0.992 -1.031 2.489 1.00 90.25 79 SER A N 1
ATOM 640 C CA . SER A 1 79 ? 2.120 -0.256 2.999 1.00 90.25 79 SER A CA 1
ATOM 641 C C . SER A 1 79 ? 2.852 0.424 1.841 1.00 90.25 79 SER A C 1
ATOM 643 O O . SER A 1 79 ? 3.107 -0.229 0.824 1.00 90.25 79 SER A O 1
ATOM 645 N N . PRO A 1 80 ? 3.210 1.712 1.966 1.00 91.69 80 PRO A N 1
ATOM 646 C CA . PRO A 1 80 ? 3.985 2.402 0.955 1.00 91.69 80 PRO A CA 1
ATOM 647 C C . PRO A 1 80 ? 5.410 1.839 0.919 1.00 91.69 80 PRO A C 1
ATOM 649 O O . PRO A 1 80 ? 6.008 1.524 1.952 1.00 91.69 80 PRO A O 1
ATOM 652 N N . ALA A 1 81 ? 5.953 1.723 -0.289 1.00 92.06 81 ALA A N 1
ATOM 653 C CA . ALA A 1 81 ? 7.299 1.228 -0.530 1.00 92.06 81 ALA A CA 1
ATOM 654 C C . ALA A 1 81 ? 7.933 1.965 -1.712 1.00 92.06 81 ALA A C 1
ATOM 656 O O . ALA A 1 81 ? 7.229 2.401 -2.624 1.00 92.06 81 ALA A O 1
ATOM 657 N N . VAL A 1 82 ? 9.261 2.059 -1.718 1.00 92.06 82 VAL A N 1
ATOM 658 C CA . VAL A 1 82 ? 10.032 2.639 -2.828 1.00 92.06 82 VAL A CA 1
ATOM 659 C C . VAL A 1 82 ? 10.856 1.557 -3.500 1.00 92.06 82 VAL A C 1
ATOM 661 O O . VAL A 1 82 ? 11.610 0.851 -2.834 1.00 92.06 82 VAL A O 1
ATOM 664 N N . ILE A 1 83 ? 10.742 1.442 -4.824 1.00 90.50 83 ILE A N 1
ATOM 665 C CA . ILE A 1 83 ? 11.594 0.552 -5.617 1.00 90.50 83 ILE A CA 1
ATOM 666 C C . ILE A 1 83 ? 13.001 1.148 -5.693 1.00 90.50 83 ILE A C 1
ATOM 668 O O . ILE A 1 83 ? 13.182 2.250 -6.201 1.00 90.50 83 ILE A O 1
ATOM 672 N N . LEU A 1 84 ? 13.993 0.412 -5.193 1.00 88.31 84 LEU A N 1
ATOM 673 C CA . LEU A 1 84 ? 15.403 0.805 -5.258 1.00 88.31 84 LEU A CA 1
ATOM 674 C C . LEU A 1 84 ? 16.052 0.315 -6.551 1.00 88.31 84 LEU A C 1
ATOM 676 O O . LEU A 1 84 ? 16.831 1.024 -7.180 1.00 88.31 84 LEU A O 1
ATOM 680 N N . GLN A 1 85 ? 15.759 -0.936 -6.905 1.00 84.38 85 GLN A N 1
ATOM 681 C CA . GLN A 1 85 ? 16.343 -1.651 -8.033 1.00 84.38 85 GLN A CA 1
ATOM 682 C C . GLN A 1 85 ? 15.290 -2.584 -8.625 1.00 84.38 85 GLN A C 1
ATOM 684 O O . GLN A 1 85 ? 14.497 -3.174 -7.890 1.00 84.38 85 GLN A O 1
ATOM 689 N N . ALA A 1 86 ? 15.299 -2.727 -9.946 1.00 86.69 86 ALA A N 1
ATOM 690 C CA . ALA A 1 86 ? 14.446 -3.654 -10.672 1.00 86.69 86 ALA A CA 1
ATOM 691 C C . ALA A 1 86 ? 15.278 -4.373 -11.734 1.00 86.69 86 ALA A C 1
ATOM 693 O O . ALA A 1 86 ? 15.977 -3.727 -12.516 1.00 86.69 86 ALA A O 1
ATOM 694 N N . ASP A 1 87 ? 15.196 -5.698 -11.754 1.00 85.75 87 ASP A N 1
ATOM 695 C CA . ASP A 1 87 ? 15.756 -6.538 -12.807 1.00 85.75 87 ASP A CA 1
ATOM 696 C C . ASP A 1 87 ? 14.618 -7.134 -13.665 1.00 85.75 87 ASP A C 1
ATOM 698 O O . ASP A 1 87 ? 13.506 -6.604 -13.693 1.00 85.75 87 ASP A O 1
ATOM 702 N N . ALA A 1 88 ? 14.880 -8.166 -14.469 1.00 85.00 88 ALA A N 1
ATOM 703 C CA . ALA A 1 88 ? 13.833 -8.778 -15.291 1.00 85.00 88 ALA A CA 1
ATOM 704 C C . ALA A 1 88 ? 12.871 -9.674 -14.483 1.00 85.00 88 ALA A C 1
ATOM 706 O O . ALA A 1 88 ? 11.712 -9.824 -14.877 1.00 85.00 88 ALA A O 1
ATOM 707 N N . GLU A 1 89 ? 13.332 -10.246 -13.372 1.00 86.00 89 GLU A N 1
ATOM 708 C CA . GLU A 1 89 ? 12.674 -11.305 -12.602 1.00 86.00 89 GLU A CA 1
ATOM 709 C C . GLU A 1 89 ? 12.116 -10.826 -11.255 1.00 86.00 89 GLU A C 1
ATOM 711 O O . GLU A 1 89 ? 11.119 -11.374 -10.782 1.00 86.00 89 GLU A O 1
ATOM 716 N N . GLN A 1 90 ? 12.710 -9.802 -10.645 1.00 90.62 90 GLN A N 1
ATOM 717 C CA . GLN A 1 90 ? 12.326 -9.244 -9.353 1.00 90.62 90 GLN A CA 1
ATOM 718 C C . GLN A 1 90 ? 12.643 -7.741 -9.226 1.00 90.62 90 GLN A C 1
ATOM 720 O O . GLN A 1 90 ? 13.474 -7.170 -9.931 1.00 90.62 90 GLN A O 1
ATOM 725 N N . ALA A 1 91 ? 11.966 -7.081 -8.288 1.00 90.44 91 ALA A N 1
ATOM 726 C CA . ALA A 1 91 ? 12.287 -5.734 -7.826 1.00 90.44 91 ALA A CA 1
ATOM 727 C C . ALA A 1 91 ? 12.605 -5.751 -6.332 1.00 90.44 91 ALA A C 1
ATOM 729 O O . ALA A 1 91 ? 11.961 -6.454 -5.560 1.00 90.44 91 ALA A O 1
ATOM 730 N N . THR A 1 92 ? 13.569 -4.940 -5.907 1.00 91.50 92 THR A N 1
ATOM 731 C CA . THR A 1 92 ? 13.849 -4.704 -4.489 1.00 91.50 92 THR A CA 1
ATOM 732 C C . THR A 1 92 ? 13.165 -3.417 -4.054 1.00 91.50 92 THR A C 1
ATOM 734 O O . THR A 1 92 ? 13.476 -2.342 -4.574 1.00 91.50 92 THR A O 1
ATOM 737 N N . ALA A 1 93 ? 12.258 -3.520 -3.085 1.00 91.56 93 ALA A N 1
ATOM 738 C CA . ALA A 1 93 ? 11.539 -2.390 -2.511 1.00 91.56 93 ALA A CA 1
ATOM 739 C C . ALA A 1 93 ? 11.974 -2.134 -1.063 1.00 91.56 93 ALA A C 1
ATOM 741 O O . ALA A 1 93 ? 12.258 -3.075 -0.325 1.00 91.56 93 ALA A O 1
ATOM 742 N N . MET A 1 94 ? 12.007 -0.869 -0.650 1.00 92.12 94 MET A N 1
ATOM 743 C CA . MET A 1 94 ? 12.237 -0.450 0.732 1.00 92.12 94 MET A CA 1
ATOM 744 C C . MET A 1 94 ? 10.933 0.023 1.371 1.00 92.12 94 MET A C 1
ATOM 746 O O . MET A 1 94 ? 10.203 0.807 0.764 1.00 92.12 94 MET A O 1
ATOM 750 N N . LEU A 1 95 ? 10.661 -0.440 2.591 1.00 92.12 95 LEU A N 1
ATOM 751 C CA . LEU A 1 95 ? 9.507 -0.046 3.398 1.00 92.12 95 LEU A CA 1
ATOM 752 C C . LEU A 1 95 ? 9.834 1.145 4.315 1.00 92.12 95 LEU A C 1
ATOM 754 O O . LEU A 1 95 ? 10.991 1.525 4.496 1.00 92.12 95 LEU A O 1
ATOM 758 N N . ALA A 1 96 ? 8.800 1.727 4.926 1.00 89.38 96 ALA A N 1
ATOM 759 C CA . ALA A 1 96 ? 8.924 2.880 5.827 1.00 89.38 96 ALA A CA 1
ATOM 760 C C . ALA A 1 96 ? 9.755 2.606 7.101 1.00 89.38 96 ALA A C 1
ATOM 762 O O . ALA A 1 96 ? 10.209 3.542 7.758 1.00 89.38 96 ALA A O 1
ATOM 763 N N . ASP A 1 97 ? 9.960 1.338 7.460 1.00 88.50 97 ASP A N 1
ATOM 764 C CA . ASP A 1 97 ? 10.830 0.910 8.562 1.00 88.50 97 ASP A CA 1
ATOM 765 C C . ASP A 1 97 ? 12.304 0.735 8.137 1.00 88.50 97 ASP A C 1
ATOM 767 O O . ASP A 1 97 ? 13.161 0.448 8.970 1.00 88.50 97 ASP A O 1
ATOM 771 N N . GLY A 1 98 ? 12.613 0.932 6.851 1.00 88.06 98 GLY A N 1
ATOM 772 C CA . GLY A 1 98 ? 13.938 0.737 6.266 1.00 88.06 98 GLY A CA 1
ATOM 773 C C . GLY A 1 98 ? 14.256 -0.712 5.887 1.00 88.06 98 GLY A C 1
ATOM 774 O O . GLY A 1 98 ? 15.330 -0.966 5.335 1.00 88.06 98 GLY A O 1
ATOM 775 N N . SER A 1 99 ? 13.349 -1.660 6.143 1.00 91.94 99 SER A N 1
ATOM 776 C CA . SER A 1 99 ? 13.495 -3.039 5.683 1.00 91.94 99 SER A CA 1
ATOM 777 C C . SER A 1 99 ? 13.372 -3.124 4.159 1.00 91.94 99 SER A C 1
ATOM 779 O O . SER A 1 99 ? 12.748 -2.278 3.508 1.00 91.94 99 SER A O 1
ATOM 781 N N . ARG A 1 100 ? 14.008 -4.144 3.574 1.00 93.25 100 ARG A N 1
ATOM 782 C CA . ARG A 1 100 ? 13.985 -4.403 2.131 1.00 93.25 100 ARG A CA 1
ATOM 783 C C . ARG A 1 100 ? 13.240 -5.696 1.851 1.00 93.25 100 ARG A C 1
ATOM 785 O O . ARG A 1 100 ? 13.498 -6.708 2.497 1.00 93.25 100 ARG A O 1
ATOM 792 N N . ILE A 1 101 ? 12.361 -5.660 0.860 1.00 92.69 101 ILE A N 1
ATOM 793 C CA . ILE A 1 101 ? 11.600 -6.816 0.393 1.00 92.69 101 ILE A CA 1
ATOM 794 C C . ILE A 1 101 ? 11.879 -7.060 -1.087 1.00 92.69 101 ILE A C 1
ATOM 796 O O . ILE A 1 101 ? 12.020 -6.118 -1.870 1.00 92.69 101 ILE A O 1
ATOM 800 N N . ALA A 1 102 ? 11.947 -8.333 -1.467 1.00 92.44 102 ALA A N 1
ATOM 801 C CA . ALA A 1 102 ? 11.996 -8.742 -2.862 1.00 92.44 102 ALA A CA 1
ATOM 802 C C . ALA A 1 102 ? 10.567 -8.958 -3.375 1.00 92.44 102 ALA A C 1
ATOM 804 O O . ALA A 1 102 ? 9.779 -9.696 -2.784 1.00 92.44 102 ALA A O 1
ATOM 805 N N . LEU A 1 103 ? 10.240 -8.306 -4.483 1.00 90.94 103 LEU A N 1
ATOM 806 C CA . LEU A 1 103 ? 8.993 -8.448 -5.215 1.00 90.94 103 LEU A CA 1
ATOM 807 C C . LEU A 1 103 ? 9.286 -9.287 -6.460 1.00 90.94 103 LEU A C 1
ATOM 809 O O . LEU A 1 103 ? 9.860 -8.761 -7.412 1.00 90.94 103 LEU A O 1
ATOM 813 N N . PRO A 1 104 ? 8.933 -10.581 -6.483 1.00 92.31 104 PRO A N 1
ATOM 814 C CA . PRO A 1 104 ? 9.132 -11.413 -7.662 1.00 92.31 104 PRO A CA 1
ATOM 815 C C . PRO A 1 104 ? 8.115 -11.074 -8.755 1.00 92.31 104 PRO A C 1
ATOM 817 O O . PRO A 1 104 ? 6.993 -10.637 -8.481 1.00 92.31 104 PRO A O 1
ATOM 820 N N . MET A 1 105 ? 8.458 -11.379 -10.007 1.00 87.94 105 MET A N 1
ATOM 821 C CA . MET A 1 105 ? 7.590 -11.172 -11.168 1.00 87.94 105 MET A CA 1
ATOM 822 C C . MET A 1 105 ? 6.219 -11.839 -11.003 1.00 87.94 105 MET A C 1
ATOM 824 O O . MET A 1 105 ? 5.217 -11.302 -11.470 1.00 87.94 105 MET A O 1
ATOM 828 N N . SER A 1 106 ? 6.136 -12.975 -10.297 1.00 88.56 106 SER A N 1
ATOM 829 C CA . SER A 1 106 ? 4.870 -13.655 -9.985 1.00 88.56 106 SER A CA 1
ATOM 830 C C . SER A 1 106 ? 3.858 -12.745 -9.278 1.00 88.56 106 SER A C 1
ATOM 832 O O . SER A 1 106 ? 2.680 -12.782 -9.628 1.00 88.56 106 SER A O 1
ATOM 834 N N . GLY A 1 107 ? 4.315 -11.881 -8.365 1.00 87.38 107 GLY A N 1
ATOM 835 C CA . GLY A 1 107 ? 3.485 -10.901 -7.657 1.00 87.38 107 GLY A CA 1
ATOM 836 C C . GLY A 1 107 ? 3.101 -9.676 -8.494 1.00 87.38 107 GLY A C 1
ATOM 837 O O . GLY A 1 107 ? 2.188 -8.943 -8.124 1.00 87.38 107 GLY A O 1
ATOM 838 N N . MET A 1 108 ? 3.752 -9.470 -9.642 1.00 88.38 108 MET A N 1
ATOM 839 C CA . MET A 1 108 ? 3.544 -8.322 -10.535 1.00 88.38 108 MET A CA 1
ATOM 840 C C . MET A 1 108 ? 2.853 -8.688 -11.856 1.00 88.38 108 MET A C 1
ATOM 842 O O . MET A 1 108 ? 2.536 -7.808 -12.651 1.00 88.38 108 MET A O 1
ATOM 846 N N . ARG A 1 109 ? 2.539 -9.970 -12.099 1.00 87.12 109 ARG A N 1
ATOM 847 C CA . ARG A 1 109 ? 1.878 -10.423 -13.344 1.00 87.12 109 ARG A CA 1
ATOM 848 C C . ARG A 1 109 ? 0.531 -9.752 -13.610 1.00 87.12 109 ARG A C 1
ATOM 850 O O . ARG A 1 109 ? 0.146 -9.604 -14.769 1.00 87.12 109 ARG A O 1
ATOM 857 N N . TRP A 1 110 ? -0.188 -9.371 -12.556 1.00 86.88 110 TRP A N 1
ATOM 858 C CA . TRP A 1 110 ? -1.481 -8.695 -12.669 1.00 86.88 110 TRP A CA 1
ATOM 859 C C . TRP A 1 110 ? -1.349 -7.246 -13.159 1.00 86.88 110 TRP A C 1
ATOM 861 O O . TRP A 1 110 ? -2.308 -6.702 -13.702 1.00 86.88 110 TRP A O 1
ATOM 871 N N . ALA A 1 111 ? -0.170 -6.631 -13.007 1.00 88.50 111 ALA A N 1
ATOM 872 C CA . ALA A 1 111 ? 0.070 -5.203 -13.191 1.00 88.50 111 ALA A CA 1
ATOM 873 C C . ALA A 1 111 ? 0.212 -4.800 -14.673 1.00 88.50 111 ALA A C 1
ATOM 875 O O . ALA A 1 111 ? 1.169 -4.150 -15.093 1.00 88.50 111 ALA A O 1
ATOM 876 N N . ARG A 1 112 ? -0.769 -5.196 -15.490 1.00 88.88 112 ARG A N 1
ATOM 877 C CA . ARG A 1 112 ? -0.945 -4.718 -16.867 1.00 88.88 112 ARG A CA 1
ATOM 878 C C . ARG A 1 112 ? -1.193 -3.220 -16.850 1.00 88.88 112 ARG A C 1
ATOM 880 O O . ARG A 1 112 ? -1.985 -2.767 -16.036 1.00 88.88 112 ARG A O 1
ATOM 887 N N . ALA A 1 113 ? -0.590 -2.462 -17.761 1.00 86.69 113 ALA A N 1
ATOM 888 C CA . ALA A 1 113 ? -0.828 -1.021 -17.828 1.00 86.69 113 ALA A CA 1
ATOM 889 C C . ALA A 1 113 ? -2.325 -0.717 -18.027 1.00 86.69 113 ALA A C 1
ATOM 891 O O . ALA A 1 113 ? -2.937 -1.210 -18.978 1.00 86.69 113 ALA A O 1
ATOM 892 N N . PHE A 1 114 ? -2.903 0.093 -17.147 1.00 86.75 114 PHE A N 1
ATOM 893 C CA . PHE A 1 114 ? -4.253 0.620 -17.309 1.00 86.75 114 PHE A CA 1
ATOM 894 C C . PHE A 1 114 ? -4.290 1.553 -18.529 1.00 86.75 114 PHE A C 1
ATOM 896 O O . PHE A 1 114 ? -3.442 2.437 -18.654 1.00 86.75 114 PHE A O 1
ATOM 903 N N . LYS A 1 115 ? -5.251 1.353 -19.441 1.00 83.69 115 LYS A N 1
ATOM 904 C CA . LYS A 1 115 ? -5.503 2.281 -20.560 1.00 83.69 115 LYS A CA 1
ATOM 905 C C . LYS A 1 115 ? -6.858 2.967 -20.416 1.00 83.69 115 LYS A C 1
ATOM 907 O O . LYS A 1 115 ? -6.944 4.178 -20.569 1.00 83.69 115 LYS A O 1
ATOM 912 N N . SER A 1 116 ? -7.904 2.193 -20.142 1.00 84.19 116 SER A N 1
ATOM 913 C CA . SER A 1 116 ? -9.257 2.680 -19.858 1.00 84.19 116 SER A CA 1
ATOM 914 C C . SER A 1 116 ? -10.028 1.628 -19.061 1.00 84.19 116 SER A C 1
ATOM 916 O O . SER A 1 116 ? -9.546 0.506 -18.897 1.00 84.19 116 SER A O 1
ATOM 918 N N . ASP A 1 117 ? -11.248 1.949 -18.634 1.00 79.19 117 ASP A N 1
ATOM 919 C CA . ASP A 1 117 ? -12.089 1.021 -17.868 1.00 79.19 117 ASP A CA 1
ATOM 920 C C . ASP A 1 117 ? -12.443 -0.268 -18.633 1.00 79.19 117 ASP A C 1
ATOM 922 O O . ASP A 1 117 ? -12.754 -1.287 -18.026 1.00 79.19 117 ASP A O 1
ATOM 926 N N . THR A 1 118 ? -12.358 -0.262 -19.965 1.00 80.94 118 THR A N 1
ATOM 927 C CA . THR A 1 118 ? -12.662 -1.430 -20.807 1.00 80.94 118 THR A CA 1
ATOM 928 C C . THR A 1 118 ? -11.426 -2.059 -21.448 1.00 80.94 118 THR A C 1
ATOM 930 O O . THR A 1 118 ? -11.529 -3.130 -22.046 1.00 80.94 118 THR A O 1
ATOM 933 N N . VAL A 1 119 ? -10.250 -1.426 -21.341 1.00 81.31 119 VAL A N 1
ATOM 934 C CA . VAL A 1 119 ? -9.042 -1.846 -22.065 1.00 81.31 119 VAL A CA 1
ATOM 935 C C . VAL A 1 119 ? -7.816 -1.850 -21.160 1.00 81.31 119 VAL A C 1
ATOM 937 O O . VAL A 1 119 ? -7.431 -0.831 -20.585 1.00 81.31 119 VAL A O 1
ATOM 940 N N . GLN A 1 120 ? -7.125 -2.990 -21.150 1.00 83.62 120 GLN A N 1
ATOM 941 C CA . GLN A 1 120 ? -5.817 -3.160 -20.520 1.00 83.62 120 GLN A CA 1
ATOM 942 C C . GLN A 1 120 ? -4.688 -3.207 -21.558 1.00 83.62 120 GLN A C 1
ATOM 944 O O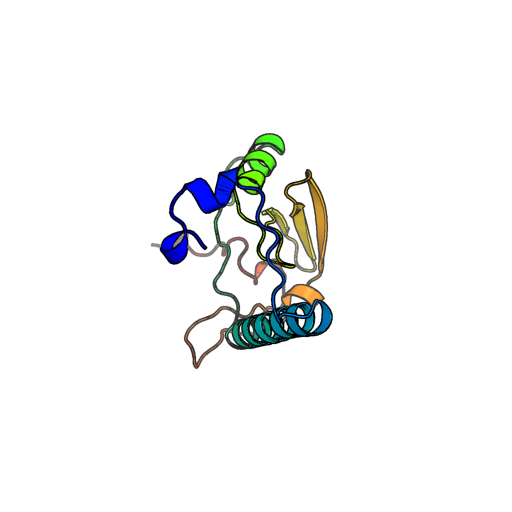 . GLN A 1 120 ? -4.880 -3.553 -22.725 1.00 83.62 120 GLN A O 1
ATOM 949 N N . GLY A 1 121 ? -3.476 -2.878 -21.119 1.00 84.50 121 GLY A N 1
ATOM 950 C CA . GLY A 1 121 ? -2.244 -3.142 -21.850 1.00 84.50 121 GLY A CA 1
ATOM 951 C C . GLY A 1 121 ? -1.875 -4.634 -21.904 1.00 84.50 121 GLY A C 1
ATOM 952 O O . GLY A 1 121 ? -2.543 -5.477 -21.299 1.00 84.50 121 GLY A O 1
ATOM 953 N N . PRO A 1 122 ? -0.795 -4.979 -22.626 1.00 86.44 122 PRO A N 1
ATOM 954 C CA . PRO A 1 122 ? -0.300 -6.351 -22.696 1.00 86.44 122 PRO A CA 1
ATOM 955 C C . PRO A 1 122 ? 0.132 -6.874 -21.319 1.00 86.44 122 PRO A C 1
ATOM 957 O O . PRO A 1 122 ? 0.470 -6.105 -20.418 1.00 86.44 122 PRO A O 1
ATOM 960 N N . THR A 1 123 ? 0.150 -8.202 -21.169 1.00 85.81 123 THR A N 1
ATOM 961 C CA . THR A 1 123 ? 0.668 -8.844 -19.948 1.00 85.81 123 THR A CA 1
ATOM 962 C C . THR A 1 123 ? 2.161 -8.541 -19.806 1.00 85.81 123 THR A C 1
ATOM 964 O O . THR A 1 123 ? 2.902 -8.845 -20.747 1.00 85.81 123 THR A O 1
ATOM 967 N N . PRO A 1 124 ? 2.610 -7.963 -18.675 1.00 86.38 124 PRO A N 1
ATOM 968 C CA . 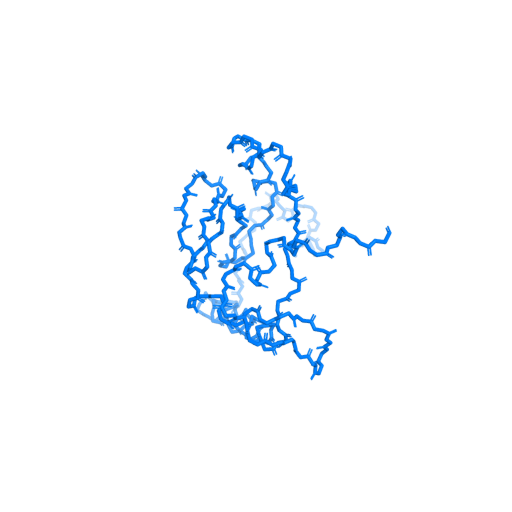PRO A 1 124 ? 4.022 -7.679 -18.469 1.00 86.38 124 PRO A CA 1
ATOM 969 C C . PRO A 1 124 ? 4.803 -8.995 -18.424 1.00 86.38 124 PRO A C 1
ATOM 971 O O . PRO A 1 124 ? 4.349 -9.978 -17.827 1.00 86.38 124 PRO A O 1
ATOM 974 N N . LYS A 1 125 ? 5.956 -9.036 -19.096 1.00 83.81 125 LYS A N 1
ATOM 975 C CA . LYS A 1 125 ? 6.818 -10.229 -19.139 1.00 83.81 125 LYS A CA 1
ATOM 976 C C . LYS A 1 125 ? 8.025 -10.086 -18.222 1.00 83.81 125 LYS A C 1
ATOM 978 O O . LYS A 1 125 ? 8.563 -11.101 -17.794 1.00 83.81 125 LYS A O 1
ATOM 983 N N . ARG A 1 126 ? 8.410 -8.848 -17.918 1.00 84.50 126 ARG A N 1
ATOM 984 C CA . ARG A 1 126 ? 9.524 -8.490 -17.043 1.00 84.50 126 ARG A CA 1
ATOM 985 C C . ARG A 1 126 ? 9.060 -7.495 -15.993 1.00 84.50 126 ARG A C 1
ATOM 987 O O . ARG A 1 126 ? 8.132 -6.723 -16.235 1.00 84.50 126 ARG A O 1
ATOM 994 N N . VAL A 1 127 ? 9.759 -7.456 -14.867 1.00 80.81 127 VAL A N 1
ATOM 995 C CA . VAL A 1 127 ? 9.479 -6.485 -13.801 1.00 80.81 127 VAL A CA 1
ATOM 996 C C . VAL A 1 127 ? 9.698 -5.048 -14.274 1.00 80.81 127 VAL A C 1
ATOM 998 O O . VAL A 1 127 ? 8.881 -4.181 -13.989 1.00 80.81 127 VAL A O 1
ATOM 1001 N N . THR A 1 128 ? 10.713 -4.809 -15.103 1.00 79.06 128 THR A N 1
ATOM 1002 C CA . THR A 1 128 ? 10.947 -3.503 -15.745 1.00 79.06 128 THR A CA 1
ATOM 1003 C C . THR A 1 128 ? 9.818 -3.045 -16.677 1.00 79.06 128 THR A C 1
ATOM 1005 O O . THR A 1 128 ? 9.702 -1.852 -16.947 1.00 79.06 128 THR A O 1
ATOM 1008 N N . ASP A 1 129 ? 8.945 -3.947 -17.142 1.00 72.62 129 ASP A N 1
ATOM 1009 C CA . ASP A 1 129 ? 7.767 -3.561 -17.932 1.00 72.62 129 ASP A CA 1
ATOM 1010 C C . ASP A 1 129 ? 6.663 -2.958 -17.040 1.00 72.62 129 ASP A C 1
ATOM 1012 O O . ASP A 1 129 ? 5.821 -2.185 -17.509 1.00 72.62 129 ASP A O 1
ATOM 1016 N N . VAL A 1 130 ? 6.667 -3.297 -15.745 1.00 72.25 130 VAL A N 1
ATOM 1017 C CA . VAL A 1 130 ? 5.727 -2.811 -14.732 1.00 72.25 130 VAL A CA 1
ATOM 1018 C C . VAL A 1 130 ? 6.270 -1.516 -14.142 1.00 72.25 130 VAL A C 1
ATOM 1020 O O . VAL A 1 130 ? 6.805 -1.487 -13.044 1.00 72.25 130 VAL A O 1
ATOM 1023 N N . GLY A 1 131 ? 6.144 -0.428 -14.905 1.00 61.41 131 GLY A N 1
ATOM 1024 C CA . GLY A 1 131 ? 6.184 0.947 -14.396 1.00 61.41 131 GLY A CA 1
ATOM 1025 C C . GLY A 1 131 ? 7.227 1.249 -13.313 1.00 61.41 131 GLY A C 1
ATOM 1026 O O . GLY A 1 131 ? 6.877 1.844 -12.298 1.00 61.41 131 GLY A O 1
ATOM 1027 N N . ALA A 1 132 ? 8.485 0.886 -13.553 1.00 47.84 132 ALA A N 1
ATOM 1028 C CA . ALA A 1 132 ? 9.655 1.516 -12.957 1.00 47.84 132 ALA A CA 1
ATOM 1029 C C . ALA A 1 132 ? 10.522 1.987 -14.130 1.00 47.84 132 ALA A C 1
ATOM 1031 O O . ALA A 1 132 ? 11.309 1.221 -14.670 1.00 47.84 132 ALA A O 1
ATOM 1032 N N . ALA A 1 133 ? 10.277 3.226 -14.570 1.00 39.28 133 ALA A N 1
ATOM 1033 C CA . ALA A 1 133 ? 10.908 3.881 -15.717 1.00 39.28 133 ALA A CA 1
ATOM 1034 C C . ALA A 1 133 ? 10.746 3.144 -17.062 1.00 39.28 133 ALA A C 1
ATOM 1036 O O . ALA A 1 133 ? 11.498 2.236 -17.403 1.00 39.28 133 ALA A O 1
ATOM 1037 N N . ARG A 1 134 ? 9.821 3.621 -17.906 1.00 35.91 134 ARG A N 1
ATOM 1038 C CA . ARG A 1 134 ? 9.992 3.431 -19.352 1.00 35.91 134 ARG A CA 1
ATOM 1039 C C . ARG A 1 134 ? 11.222 4.245 -19.780 1.00 35.91 134 ARG A C 1
ATOM 1041 O O . ARG A 1 134 ? 11.194 5.459 -19.596 1.00 35.91 134 ARG A O 1
ATOM 1048 N N . PRO A 1 135 ? 12.261 3.644 -20.385 1.00 35.59 135 PRO A N 1
ATOM 1049 C CA . PRO A 1 135 ? 13.396 4.389 -20.937 1.00 35.59 135 PRO A CA 1
ATOM 1050 C C . PRO A 1 135 ? 13.067 5.149 -22.237 1.00 35.59 135 PRO A C 1
ATOM 1052 O O . PRO A 1 135 ? 13.977 5.626 -22.900 1.00 35.59 135 PRO A O 1
ATOM 1055 N N . THR A 1 136 ? 11.800 5.213 -22.662 1.00 36.31 136 THR A N 1
ATOM 1056 C CA . THR A 1 136 ? 11.427 5.597 -24.035 1.00 36.31 136 THR A CA 1
ATOM 1057 C C . THR A 1 136 ? 10.833 6.994 -24.196 1.00 36.31 136 THR A C 1
ATOM 1059 O O . THR A 1 136 ? 10.490 7.343 -25.317 1.00 36.31 136 THR A O 1
ATOM 1062 N N . ASP A 1 137 ? 10.762 7.815 -23.146 1.00 34.03 137 ASP A N 1
ATOM 1063 C CA . ASP A 1 137 ? 10.282 9.207 -23.267 1.00 34.03 137 ASP A CA 1
ATOM 1064 C C . ASP A 1 137 ? 11.444 10.221 -23.390 1.00 34.03 137 ASP A C 1
ATOM 1066 O O . ASP A 1 137 ? 11.363 11.353 -22.921 1.00 34.03 137 ASP A O 1
ATOM 1070 N N . LEU A 1 138 ? 12.541 9.814 -24.044 1.00 37.38 138 LEU A N 1
ATOM 1071 C CA . LEU A 1 138 ? 13.564 10.704 -24.607 1.00 37.38 138 LEU A CA 1
ATOM 1072 C C . LEU A 1 138 ? 13.482 10.605 -26.133 1.00 37.38 138 LEU A C 1
ATOM 1074 O O . LEU A 1 138 ? 14.179 9.806 -26.756 1.00 37.38 138 LEU A O 1
ATOM 1078 N N . GLY A 1 139 ? 12.573 11.373 -26.726 1.00 37.25 139 GLY A N 1
ATOM 1079 C CA . GLY A 1 139 ? 12.359 11.356 -28.169 1.00 37.25 139 GLY A CA 1
ATOM 1080 C C . GLY A 1 139 ? 11.224 12.259 -28.630 1.00 37.25 139 GLY A C 1
ATOM 1081 O O . GLY A 1 139 ? 10.251 11.759 -29.186 1.00 37.25 139 GLY A O 1
ATOM 1082 N N . ALA A 1 140 ? 11.358 13.564 -28.389 1.00 31.44 140 ALA A N 1
ATOM 1083 C CA . ALA A 1 140 ? 10.835 14.638 -29.236 1.00 31.44 140 ALA A CA 1
ATOM 1084 C C . ALA A 1 140 ? 11.620 15.920 -28.936 1.00 31.44 140 ALA A C 1
ATOM 1086 O O . ALA A 1 140 ? 11.726 16.261 -27.736 1.00 31.44 140 ALA A O 1
#

Nearest PDB structures (foldseek):
  4oon-assembly1_A  TM=9.576E-01  e=3.264E-09  Pseudomonas aeruginosa PAO1
  3udx-assembly1_B  TM=9.122E-01  e=2.277E-08  Acinetobacter baumannii
  3udi-assembly1_A  TM=9.170E-01  e=4.954E-08  Acinetobacter baumannii
  3udf-assembly1_A  TM=8.966E-01  e=5.639E-08  Acinetobacter baumannii
  3udi-assembly1_B  TM=9.197E-01  e=8.873E-08  Acinetobacter baumannii

Solvent-accessible surface area (backbone atoms only — not comparable to full-atom values): 8699 Å² total; per-residue (Å²): 98,49,95,80,55,42,76,53,53,76,73,71,72,74,84,85,84,72,93,77,49,71,70,62,53,52,52,51,54,49,53,54,49,52,52,51,52,55,51,45,51,74,37,26,34,85,61,67,96,72,79,94,65,56,95,91,50,79,76,76,53,70,67,59,52,27,59,56,40,64,73,51,83,69,57,84,94,46,71,65,64,46,79,79,49,68,44,60,56,34,31,38,28,34,35,51,86,69,50,75,45,81,46,45,36,83,83,48,47,60,41,13,41,46,74,44,95,90,40,64,46,69,72,47,87,32,34,48,66,48,62,59,69,76,89,72,86,79,83,132

InterPro domains:
  IPR012338 Beta-lactamase/transpeptidase-like [G3DSA:3.40.710.10] (1-48)
  IPR012338 Beta-lactamase/transpeptidase-like [SSF56601] (2-51)
  IPR012340 Nucleic acid-binding, OB-fold [G3DSA:2.40.50.140] (49-134)
  IPR031376 Penicillin-binding protein, OB-like domain [PF17092] (45-130)

Organism: Serratia fonticola (NCBI:txid47917)

Sequence (140 aa):
MIKRYGENAYTDGYKVYTTITKRLQQGAQEAVRNNILNYDMRHGYRGPSNVLWKVGEPAWDQKQIVDSLKNLPNYGPLSPAVILQADAEQATAMLADGSRIALPMSGMRWARAFKSDTVQGPTPKRVTDVGAARPTDLGA

Radius of gyration: 21.11 Å; Cα contacts (8 Å, |Δi|>4): 155; chains: 1; bounding box: 48×33×60 Å

Foldseek 3Di:
DCVVPNPCVVVVPDDDDDPDDPVVVVVVVVVVVVVVVVLDLQLAAAADPDDPDAVVDDDDDLVVQLVVQVPDDADVPDFDWAFPDFDFFWTWIAGNVRDIDIGGVVNCQSHFHRDDSVDTHDGRRGPVVRHPDDVPPPDD

Secondary structure (DSSP, 8-state):
-HHHH-GGGGTS------S--HHHHHHHHHHHHHHHHHHHHHH-B---S--SS-TTSPPPPHHHHHHHHHTSPPBTTB--EEEEEE-SSEEEEEETTS-EEEEEHHHHTT-PBEEETTEE-PPP-SGGGTTS--TT----

pLDDT: mean 84.97, std 13.62, range [31.44, 97.44]